Protein AF-W7UR58-F1 (afdb_monomer)

Solvent-accessible surface area (backbone atoms only — not comparable to full-atom values): 5121 Å² total; per-residue (Å²): 134,84,59,89,58,54,44,78,43,86,29,43,96,60,44,46,60,54,51,48,50,54,39,49,56,45,22,53,49,24,50,56,57,40,66,47,85,89,58,54,72,65,58,30,49,52,23,48,54,49,24,51,50,34,53,52,44,47,54,47,50,69,70,36,39,47,100,81,25,38,28,60,34,46,54,66,52,52,50,51,51,51,51,48,56,46,50,60,67,66,79,65,122

Nearest PDB structures (foldseek):
  8oir-assembly1_Aa  TM=4.844E-01  e=3.072E+00  Homo sapiens
  4pkc-assembly1_A  TM=5.881E-01  e=5.181E+00  Thauera aromatica

Radius of gyration: 14.51 Å; Cα contacts (8 Å, |Δi|>4): 97; chains: 1; bounding box: 43×23×41 Å

Structure (mmCIF, N/CA/C/O backbone):
data_AF-W7UR58-F1
#
_entry.id   AF-W7UR58-F1
#
loop_
_atom_site.group_PD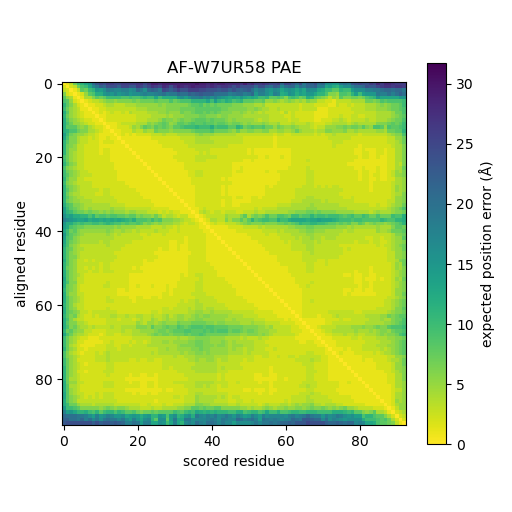B
_atom_site.id
_atom_site.type_symbol
_atom_site.label_atom_id
_atom_site.label_alt_id
_atom_site.label_comp_id
_atom_site.label_asym_id
_atom_site.label_entity_id
_atom_site.label_seq_id
_atom_site.pdbx_PDB_ins_code
_atom_site.Cartn_x
_atom_site.Cartn_y
_atom_site.Cartn_z
_atom_site.occupancy
_atom_site.B_iso_or_equiv
_atom_site.auth_seq_id
_atom_site.auth_comp_id
_atom_site.auth_asym_id
_atom_site.auth_atom_id
_atom_site.pdbx_PDB_model_num
ATOM 1 N N . MET A 1 1 ? 26.105 4.311 -11.336 1.00 43.06 1 MET A N 1
ATOM 2 C CA . MET A 1 1 ? 26.482 4.069 -9.927 1.00 43.06 1 MET A CA 1
ATOM 3 C C . MET A 1 1 ? 25.209 3.791 -9.144 1.00 43.06 1 MET A C 1
ATOM 5 O O . MET A 1 1 ? 24.281 4.587 -9.233 1.00 43.06 1 MET A O 1
ATOM 9 N N . SER A 1 2 ? 25.115 2.637 -8.487 1.00 54.50 2 SER A N 1
ATOM 10 C CA . SER A 1 2 ? 23.986 2.273 -7.624 1.00 54.50 2 SER A CA 1
ATOM 11 C C . SER A 1 2 ? 24.097 3.043 -6.311 1.00 54.50 2 SER A C 1
ATOM 13 O O . SER A 1 2 ? 25.048 2.839 -5.562 1.00 54.50 2 SER A O 1
ATOM 15 N N . ASP A 1 3 ? 23.157 3.947 -6.050 1.00 61.59 3 ASP A N 1
ATOM 16 C CA . ASP A 1 3 ? 23.021 4.568 -4.734 1.00 61.59 3 ASP A CA 1
ATOM 17 C C . ASP A 1 3 ? 22.612 3.468 -3.730 1.00 61.59 3 ASP A C 1
ATOM 19 O O . ASP A 1 3 ? 21.566 2.843 -3.931 1.00 61.59 3 ASP A O 1
ATOM 23 N N . PRO A 1 4 ? 23.426 3.189 -2.692 1.00 65.38 4 PRO A N 1
ATOM 24 C CA . PRO A 1 4 ? 23.236 2.057 -1.779 1.00 65.38 4 PRO A CA 1
ATOM 25 C C . PRO A 1 4 ? 21.954 2.146 -0.935 1.00 65.38 4 PRO A C 1
ATOM 27 O O . PRO A 1 4 ? 21.590 1.181 -0.253 1.00 65.38 4 PRO A O 1
ATOM 30 N N . ASN A 1 5 ? 21.267 3.289 -0.972 1.00 80.94 5 ASN A N 1
ATOM 31 C CA . ASN A 1 5 ? 19.998 3.494 -0.285 1.00 80.94 5 ASN A CA 1
ATOM 32 C C . ASN A 1 5 ? 18.789 3.061 -1.112 1.00 80.94 5 ASN A C 1
ATOM 34 O O . ASN A 1 5 ? 17.696 2.952 -0.551 1.00 80.94 5 ASN A O 1
ATOM 38 N N . PHE A 1 6 ? 18.972 2.813 -2.412 1.00 86.19 6 PHE A N 1
ATOM 39 C CA . PHE A 1 6 ? 17.897 2.394 -3.296 1.00 86.19 6 PHE A CA 1
ATOM 40 C C . PHE A 1 6 ? 17.929 0.896 -3.569 1.00 86.19 6 PHE A C 1
ATOM 42 O O . PHE A 1 6 ? 18.955 0.319 -3.925 1.00 86.19 6 PHE A O 1
ATOM 49 N N . ILE A 1 7 ? 16.758 0.290 -3.458 1.00 89.00 7 ILE A N 1
ATOM 50 C CA . ILE A 1 7 ? 16.476 -1.092 -3.798 1.00 89.00 7 ILE A CA 1
ATOM 51 C C . ILE A 1 7 ? 15.654 -1.081 -5.083 1.00 89.00 7 ILE A C 1
ATOM 53 O O . ILE A 1 7 ? 14.705 -0.307 -5.234 1.00 89.00 7 ILE A O 1
ATOM 57 N N . ARG A 1 8 ? 16.053 -1.928 -6.031 1.00 90.62 8 ARG A N 1
ATOM 58 C CA . ARG A 1 8 ? 15.312 -2.166 -7.266 1.00 90.62 8 ARG A CA 1
ATOM 59 C C . ARG A 1 8 ? 14.526 -3.456 -7.091 1.00 90.62 8 ARG A C 1
ATOM 61 O O . ARG A 1 8 ? 15.134 -4.497 -6.857 1.00 90.62 8 ARG A O 1
ATOM 68 N N . ILE A 1 9 ? 13.207 -3.375 -7.198 1.00 90.94 9 ILE A N 1
ATOM 69 C CA . ILE A 1 9 ? 12.324 -4.543 -7.164 1.00 90.94 9 ILE A CA 1
ATOM 70 C C . ILE A 1 9 ? 11.736 -4.781 -8.552 1.00 90.94 9 ILE A C 1
ATOM 72 O O . ILE A 1 9 ? 11.383 -3.828 -9.248 1.00 90.94 9 ILE A O 1
ATOM 76 N N . ASP A 1 10 ? 11.673 -6.045 -8.961 1.00 92.81 10 ASP A N 1
ATOM 77 C CA . ASP A 1 10 ? 10.989 -6.462 -10.184 1.00 92.81 10 ASP A CA 1
ATOM 78 C C . ASP A 1 10 ? 9.500 -6.641 -9.881 1.00 92.81 10 ASP A C 1
ATOM 80 O O . ASP A 1 10 ? 9.124 -7.444 -9.027 1.00 92.81 10 ASP A O 1
ATOM 84 N N . VAL A 1 11 ? 8.669 -5.846 -10.547 1.00 92.12 11 VAL A N 1
ATOM 85 C CA . VAL A 1 11 ? 7.205 -5.865 -10.450 1.00 92.12 11 VAL A CA 1
ATOM 86 C C . VAL A 1 11 ? 6.564 -5.983 -11.840 1.00 92.12 11 VAL A C 1
ATOM 88 O O . VAL A 1 11 ? 5.414 -5.592 -12.049 1.00 92.12 11 VAL A O 1
ATOM 91 N N . SER A 1 12 ? 7.303 -6.524 -12.810 1.00 90.94 12 SER A N 1
ATOM 92 C CA . SER A 1 12 ? 6.819 -6.777 -14.168 1.00 90.94 12 SER A CA 1
ATOM 93 C C . SER A 1 12 ? 5.741 -7.877 -14.210 1.00 90.94 12 SER A C 1
ATOM 95 O O . SER A 1 12 ? 5.414 -8.498 -13.202 1.00 90.94 12 SER A O 1
ATOM 97 N N . GLY A 1 13 ? 5.115 -8.110 -15.369 1.00 89.19 13 GLY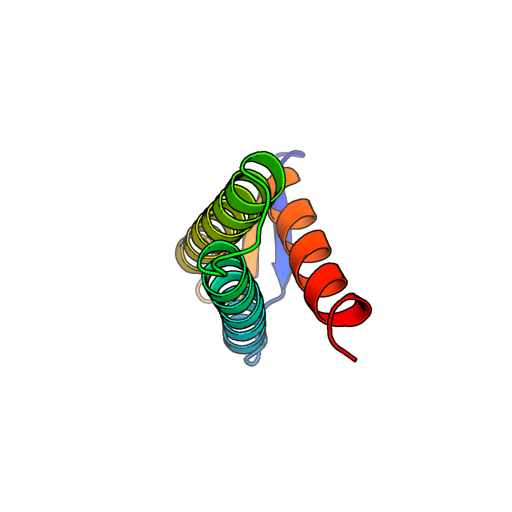 A N 1
ATOM 98 C CA . GLY A 1 13 ? 4.206 -9.255 -15.556 1.00 89.19 13 GLY A CA 1
ATOM 99 C C . GLY A 1 13 ? 2.926 -9.245 -14.704 1.00 89.19 13 GLY A C 1
ATOM 100 O O . GLY A 1 13 ? 2.401 -10.308 -14.390 1.00 89.19 13 GLY A O 1
ATOM 101 N N . GLY A 1 14 ? 2.428 -8.066 -14.313 1.00 88.94 14 GLY A N 1
ATOM 102 C CA . GLY A 1 14 ? 1.223 -7.914 -13.481 1.00 88.94 14 GLY A CA 1
ATOM 103 C C . GLY A 1 14 ? 1.486 -7.914 -11.970 1.00 88.94 14 GLY A C 1
ATOM 104 O O . GLY A 1 14 ? 0.566 -7.676 -11.187 1.00 88.94 14 GLY A O 1
ATOM 105 N N . TRP A 1 15 ? 2.739 -8.105 -11.541 1.00 93.31 15 TRP A N 1
ATOM 106 C CA . TRP A 1 15 ? 3.105 -8.025 -10.126 1.00 93.31 15 TRP A CA 1
ATOM 107 C C . TRP A 1 15 ? 2.932 -6.620 -9.542 1.00 93.31 15 TRP A C 1
ATOM 109 O O . TRP A 1 15 ? 2.610 -6.505 -8.362 1.00 93.31 15 TRP A O 1
ATOM 119 N N . LEU A 1 16 ? 3.071 -5.562 -10.348 1.00 93.75 16 LEU A N 1
ATOM 120 C CA . LEU A 1 16 ? 2.782 -4.190 -9.923 1.00 93.75 16 LEU A CA 1
ATOM 121 C C . LEU A 1 16 ? 1.322 -4.032 -9.483 1.00 93.75 16 LEU A C 1
ATOM 123 O O . LEU A 1 16 ? 1.067 -3.531 -8.389 1.00 93.75 16 LEU A O 1
ATOM 127 N N . ASP A 1 17 ? 0.375 -4.486 -10.303 1.00 94.50 17 ASP A N 1
ATOM 128 C CA . ASP A 1 17 ? -1.054 -4.383 -9.995 1.00 94.50 17 ASP A CA 1
ATOM 129 C C . ASP A 1 17 ? -1.411 -5.218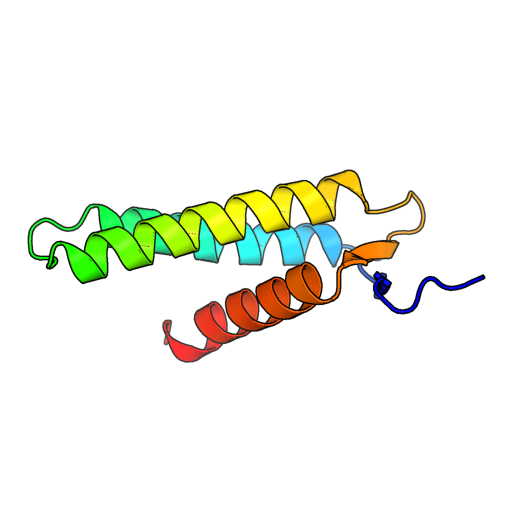 -8.764 1.00 94.50 17 ASP A C 1
ATOM 131 O O . ASP A 1 17 ? -2.149 -4.764 -7.887 1.00 94.50 17 ASP A O 1
ATOM 135 N N . GLN A 1 18 ? -0.831 -6.418 -8.653 1.00 95.50 18 GLN A N 1
ATOM 136 C CA . GLN A 1 18 ? -1.010 -7.268 -7.481 1.00 95.50 18 GLN A CA 1
ATOM 137 C C . GLN A 1 18 ? -0.442 -6.616 -6.212 1.00 95.50 18 GLN A C 1
ATOM 139 O O . GLN A 1 18 ? -1.103 -6.623 -5.175 1.00 95.50 18 GLN A O 1
ATOM 144 N N . LEU A 1 19 ? 0.747 -6.010 -6.281 1.00 95.44 19 LEU A N 1
ATOM 145 C CA . LEU A 1 19 ? 1.345 -5.290 -5.157 1.00 95.44 19 LEU A CA 1
ATOM 146 C C . LEU A 1 19 ? 0.482 -4.091 -4.742 1.00 95.44 19 LEU A C 1
ATOM 148 O O . LEU A 1 19 ? 0.208 -3.917 -3.556 1.00 95.44 19 LEU A O 1
ATOM 152 N N . ILE A 1 20 ? 0.008 -3.292 -5.703 1.00 96.44 20 ILE A N 1
ATOM 153 C CA . ILE A 1 20 ? -0.890 -2.161 -5.429 1.00 96.44 20 ILE A CA 1
ATOM 154 C C . ILE A 1 20 ? -2.167 -2.645 -4.735 1.00 96.44 20 ILE A C 1
ATOM 156 O O . ILE A 1 20 ? -2.589 -2.040 -3.750 1.00 96.44 20 ILE A O 1
ATOM 160 N N . LYS A 1 21 ? -2.748 -3.755 -5.200 1.00 96.50 21 LYS A N 1
ATOM 161 C CA . LYS A 1 21 ? -3.943 -4.353 -4.601 1.00 96.50 21 LYS A CA 1
ATOM 162 C C . LYS A 1 21 ? -3.713 -4.796 -3.156 1.00 96.50 21 LYS A C 1
ATOM 164 O O . LYS A 1 21 ? -4.575 -4.561 -2.313 1.00 96.50 21 LYS A O 1
ATOM 169 N N . GLU A 1 22 ? -2.573 -5.414 -2.852 1.00 96.19 22 GLU A N 1
ATOM 170 C CA . GLU A 1 22 ? -2.240 -5.803 -1.476 1.00 96.19 22 GLU A CA 1
ATOM 171 C C . GLU A 1 22 ? -2.040 -4.584 -0.565 1.00 96.19 22 GLU A C 1
ATOM 173 O O . GLU A 1 22 ? -2.511 -4.594 0.575 1.00 96.19 22 GLU A O 1
ATOM 178 N N . ILE A 1 23 ? -1.421 -3.511 -1.072 1.00 97.06 23 ILE A N 1
ATOM 179 C CA . ILE A 1 23 ? -1.273 -2.251 -0.328 1.00 97.06 23 ILE A CA 1
ATOM 180 C C . ILE A 1 23 ? -2.641 -1.604 -0.068 1.00 97.06 23 ILE A C 1
ATOM 182 O O . ILE A 1 23 ? -2.923 -1.207 1.060 1.00 97.06 23 ILE A O 1
ATOM 186 N N . ASP A 1 24 ? -3.513 -1.527 -1.079 1.00 97.62 24 ASP A N 1
ATOM 187 C CA . ASP A 1 24 ? -4.871 -0.987 -0.922 1.00 97.62 24 ASP A CA 1
ATOM 188 C C . ASP A 1 24 ? -5.684 -1.803 0.087 1.00 97.62 24 ASP A C 1
ATOM 190 O O . ASP A 1 24 ? -6.285 -1.239 0.999 1.00 97.62 24 ASP A O 1
ATOM 194 N N . LYS A 1 25 ? -5.628 -3.135 -0.008 1.00 96.12 25 LYS A N 1
ATOM 195 C CA . LYS A 1 25 ? -6.266 -4.042 0.951 1.00 96.12 25 LYS A CA 1
ATOM 196 C C . LYS A 1 25 ? -5.771 -3.797 2.380 1.00 96.12 25 LYS A C 1
ATOM 198 O O . LYS A 1 25 ? -6.568 -3.881 3.317 1.00 96.12 25 LYS A O 1
ATOM 203 N N . ASN A 1 26 ? -4.477 -3.535 2.580 1.00 96.38 26 ASN A N 1
ATOM 204 C CA . ASN A 1 26 ? -3.945 -3.259 3.914 1.00 96.38 26 ASN A CA 1
ATOM 205 C C . ASN A 1 26 ? -4.418 -1.905 4.448 1.00 96.38 26 ASN A C 1
ATOM 207 O O . ASN A 1 26 ? -4.925 -1.832 5.569 1.00 96.38 26 ASN A O 1
ATOM 211 N N . ARG A 1 27 ? -4.356 -0.873 3.602 1.00 97.25 27 ARG A N 1
ATOM 212 C CA . ARG A 1 27 ? -4.801 0.482 3.931 1.00 97.25 27 ARG A CA 1
ATOM 213 C C . ARG A 1 27 ? -6.270 0.511 4.327 1.00 97.25 27 ARG A C 1
ATOM 215 O O . ARG A 1 27 ? -6.618 1.078 5.358 1.00 97.25 27 ARG A O 1
ATOM 2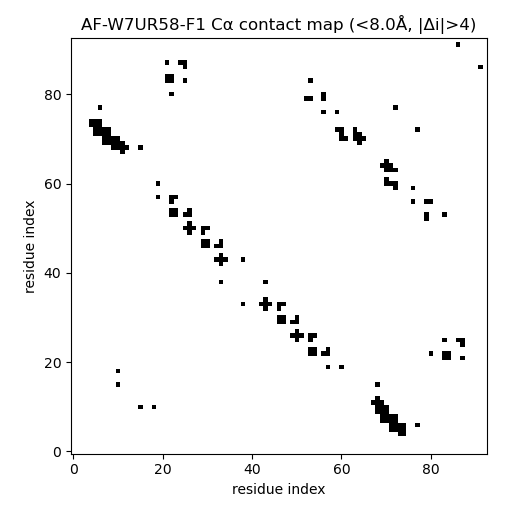22 N N . ASP A 1 28 ? -7.129 -0.080 3.505 1.00 96.56 28 ASP A N 1
ATOM 223 C CA . ASP A 1 28 ? -8.577 -0.005 3.690 1.00 96.56 28 ASP A CA 1
ATOM 224 C C . ASP A 1 28 ? -9.014 -0.750 4.959 1.00 96.56 28 ASP A C 1
ATOM 226 O O . ASP A 1 28 ? -9.898 -0.286 5.679 1.00 96.56 28 ASP A O 1
ATOM 230 N N . PHE A 1 29 ? -8.332 -1.847 5.299 1.00 94.75 29 PHE A N 1
ATOM 231 C CA . PHE A 1 29 ? -8.508 -2.508 6.590 1.00 94.75 29 PHE A CA 1
ATOM 232 C C . PHE A 1 29 ? -8.108 -1.596 7.754 1.00 94.75 29 PHE A C 1
ATOM 234 O O . PHE A 1 29 ? -8.899 -1.423 8.675 1.00 94.75 29 PHE A O 1
ATOM 241 N N . SER A 1 30 ? -6.932 -0.962 7.699 1.00 95.25 30 SER A N 1
ATOM 242 C CA . SER A 1 30 ? -6.485 -0.029 8.741 1.00 95.25 30 SER A CA 1
ATOM 243 C C . SER A 1 30 ? -7.460 1.142 8.917 1.00 95.25 30 SER A C 1
ATOM 245 O O . SER A 1 30 ? -7.792 1.503 10.042 1.00 95.25 30 SER A O 1
ATOM 247 N N . ILE A 1 31 ? -8.007 1.684 7.823 1.00 96.19 31 ILE A N 1
ATOM 248 C CA . ILE A 1 31 ? -9.062 2.712 7.867 1.00 96.19 31 ILE A CA 1
ATOM 249 C C . ILE A 1 31 ? -10.324 2.166 8.543 1.00 96.19 31 ILE A C 1
ATOM 251 O O . ILE A 1 31 ? -10.899 2.828 9.408 1.00 96.19 31 ILE A O 1
ATOM 255 N N . SER A 1 32 ? -10.757 0.960 8.170 1.00 95.00 32 SER A N 1
ATOM 256 C CA . SER A 1 32 ? -11.923 0.314 8.775 1.00 95.00 32 SER A CA 1
ATOM 257 C C . SER A 1 32 ? -11.736 0.104 10.277 1.00 95.00 32 SER A C 1
ATOM 259 O O . SER A 1 32 ? -12.650 0.393 11.047 1.00 95.00 32 SER A O 1
ATOM 261 N N . CYS A 1 33 ? -10.563 -0.368 10.704 1.00 93.44 33 CYS A N 1
ATOM 262 C CA . CYS A 1 33 ? -10.221 -0.526 12.111 1.00 93.44 33 CYS A CA 1
ATOM 263 C C . CYS A 1 33 ? -10.234 0.826 12.822 1.00 93.44 33 CYS A C 1
ATOM 265 O O . CYS A 1 33 ? -10.976 0.975 13.780 1.00 93.44 33 CYS A O 1
ATOM 267 N N . ALA A 1 34 ? -9.543 1.847 12.305 1.00 94.12 34 ALA A N 1
ATOM 268 C CA . ALA A 1 34 ? -9.494 3.183 12.909 1.00 94.12 34 ALA A CA 1
ATOM 269 C C . ALA A 1 34 ? -10.873 3.839 13.127 1.00 94.12 34 ALA A C 1
ATOM 271 O O . ALA A 1 34 ? -10.996 4.747 13.950 1.00 94.12 34 ALA A O 1
ATOM 272 N N . ASN A 1 35 ? -11.905 3.407 12.401 1.00 93.94 35 ASN A N 1
ATOM 273 C CA . ASN A 1 35 ? -13.271 3.915 12.522 1.00 93.94 35 ASN A CA 1
ATOM 274 C C . ASN A 1 35 ? -14.142 3.139 13.523 1.00 93.94 35 ASN A C 1
ATOM 276 O O . ASN A 1 35 ? -15.288 3.526 13.748 1.00 93.94 35 ASN A O 1
ATOM 280 N N . GLN A 1 36 ? -13.632 2.076 14.152 1.00 94.25 36 GLN A N 1
ATOM 281 C CA . GLN A 1 36 ? -14.363 1.359 15.196 1.00 94.25 36 GLN A CA 1
ATOM 282 C C . GLN A 1 36 ? -14.601 2.266 16.415 1.00 94.25 36 GLN A C 1
ATOM 284 O O . GLN A 1 36 ? -13.747 3.080 16.793 1.00 94.25 36 GLN A O 1
ATOM 289 N N . ALA A 1 37 ? -15.790 2.154 17.011 1.00 86.31 37 ALA A N 1
ATOM 290 C CA . ALA A 1 37 ? -16.207 3.005 18.124 1.00 86.31 37 ALA A CA 1
ATOM 291 C C . ALA A 1 37 ? -15.386 2.727 19.395 1.00 86.31 37 ALA A C 1
ATOM 293 O O . ALA A 1 37 ? -14.932 3.670 20.036 1.00 86.31 37 ALA A O 1
ATOM 294 N N . ASP A 1 38 ? -15.099 1.453 19.673 1.00 92.81 38 ASP A N 1
ATOM 295 C CA . ASP A 1 38 ? -14.563 0.988 20.961 1.00 92.81 38 ASP A CA 1
ATOM 296 C C . ASP A 1 38 ? -13.026 0.915 21.029 1.00 92.81 38 ASP A C 1
ATOM 298 O O . ASP A 1 38 ? -12.464 0.264 21.908 1.00 92.81 38 ASP A O 1
ATOM 302 N N . LEU A 1 39 ? -12.318 1.567 20.102 1.00 92.56 39 LEU A N 1
ATOM 303 C CA . LEU A 1 39 ? -10.855 1.618 20.126 1.00 92.56 39 LEU A CA 1
ATOM 304 C C . LEU A 1 39 ? -10.330 2.681 21.083 1.00 92.56 39 LEU A C 1
ATOM 306 O O . LEU A 1 39 ? -10.835 3.810 21.114 1.00 92.56 39 LEU A O 1
ATOM 310 N N . SER A 1 40 ? -9.233 2.337 21.761 1.00 96.06 40 SER A N 1
ATOM 311 C CA . SER A 1 40 ? -8.412 3.307 22.478 1.00 96.06 40 SER A CA 1
ATOM 312 C C . SER A 1 40 ? -7.899 4.398 21.525 1.00 96.06 40 SER A C 1
ATOM 314 O O . SER A 1 40 ? -7.810 4.210 20.306 1.00 96.06 40 SER A O 1
ATOM 316 N N . GLU A 1 41 ? -7.566 5.570 22.071 1.00 94.62 41 GLU A N 1
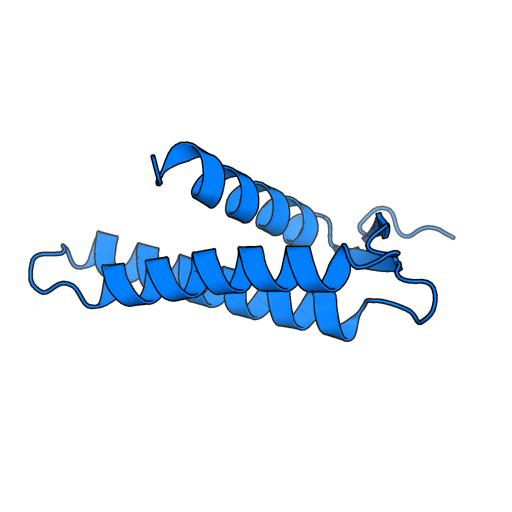ATOM 317 C CA . GLU A 1 41 ? -6.999 6.664 21.274 1.00 94.62 41 GLU A CA 1
ATOM 318 C C . GLU A 1 41 ? -5.660 6.265 20.634 1.00 94.62 41 GLU A C 1
ATOM 320 O O . GLU A 1 41 ? -5.422 6.576 19.465 1.00 94.62 41 GLU A O 1
ATOM 325 N N . GLU A 1 42 ? -4.836 5.510 21.365 1.00 96.56 42 GLU A N 1
ATOM 326 C CA . GLU A 1 42 ? -3.551 4.993 20.890 1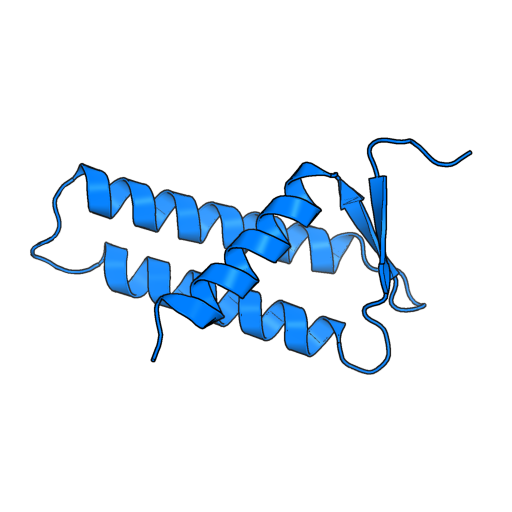.00 96.56 42 GLU A CA 1
ATOM 327 C C . GLU A 1 42 ? -3.730 4.020 19.719 1.00 96.56 42 GLU A C 1
ATOM 329 O O . GLU A 1 42 ? -3.117 4.205 18.668 1.00 96.56 42 GLU A O 1
ATOM 334 N N . ASP A 1 43 ? -4.624 3.036 19.837 1.00 95.44 43 ASP A N 1
ATOM 335 C CA . ASP A 1 43 ? -4.866 2.081 18.750 1.00 95.44 43 ASP A CA 1
ATOM 336 C C . ASP A 1 43 ? -5.439 2.778 17.514 1.00 95.44 43 ASP A C 1
ATOM 338 O O . ASP A 1 43 ? -5.035 2.507 16.380 1.00 95.44 43 ASP A O 1
ATOM 342 N N . ARG A 1 44 ? -6.358 3.729 17.720 1.00 96.62 44 ARG A N 1
ATOM 343 C CA . ARG A 1 44 ? -6.919 4.542 16.636 1.00 96.62 44 ARG A CA 1
ATOM 344 C C . ARG A 1 44 ? -5.833 5.333 15.913 1.00 96.62 44 ARG A C 1
ATOM 346 O O . ARG A 1 44 ? -5.859 5.414 14.684 1.00 96.62 44 ARG A O 1
ATOM 353 N N . TYR A 1 45 ? -4.902 5.927 16.657 1.00 96.06 45 TYR A N 1
ATOM 354 C CA . TYR A 1 45 ? -3.755 6.630 16.092 1.00 96.06 45 TYR A CA 1
ATOM 355 C C . TYR A 1 45 ? -2.849 5.672 15.308 1.00 96.06 45 TYR A C 1
ATOM 357 O O . TYR A 1 45 ? -2.532 5.951 14.152 1.00 96.06 45 TYR A O 1
ATOM 365 N N . ASN A 1 46 ? -2.530 4.506 15.871 1.00 95.75 46 ASN A N 1
ATOM 366 C CA . ASN A 1 46 ? -1.696 3.497 15.219 1.00 95.75 46 ASN A CA 1
ATOM 367 C C . ASN A 1 46 ? -2.291 3.041 13.878 1.00 95.75 46 ASN A C 1
ATOM 369 O O . ASN A 1 46 ? -1.592 3.055 12.862 1.00 95.75 46 ASN A O 1
ATOM 373 N N . TYR A 1 47 ? -3.593 2.738 13.823 1.00 95.88 47 TYR A N 1
ATOM 374 C CA . TYR A 1 47 ? -4.260 2.383 12.566 1.00 95.88 47 TYR A CA 1
ATOM 375 C C . TYR A 1 47 ? -4.254 3.523 11.536 1.00 95.88 47 TYR A C 1
ATOM 377 O O . TYR A 1 47 ? -4.070 3.270 10.342 1.00 95.88 47 TYR A O 1
ATOM 385 N N . LYS A 1 48 ? -4.407 4.784 11.965 1.00 96.81 48 LYS A N 1
ATOM 386 C CA . LYS A 1 48 ? -4.269 5.939 11.061 1.00 96.81 48 LYS A CA 1
ATOM 387 C C . LYS A 1 48 ? -2.855 6.032 10.489 1.00 96.81 48 LYS A C 1
ATOM 389 O O . LYS A 1 48 ? -2.708 6.154 9.275 1.00 96.81 48 LYS A O 1
ATOM 394 N N . CYS A 1 49 ? -1.826 5.889 11.324 1.00 96.62 49 CYS A N 1
ATOM 395 C CA . CYS A 1 49 ? -0.434 5.885 10.873 1.00 96.62 49 CYS A CA 1
ATOM 396 C C . CYS A 1 49 ? -0.142 4.745 9.888 1.00 96.62 49 CYS A C 1
ATOM 398 O O . CYS A 1 49 ? 0.567 4.955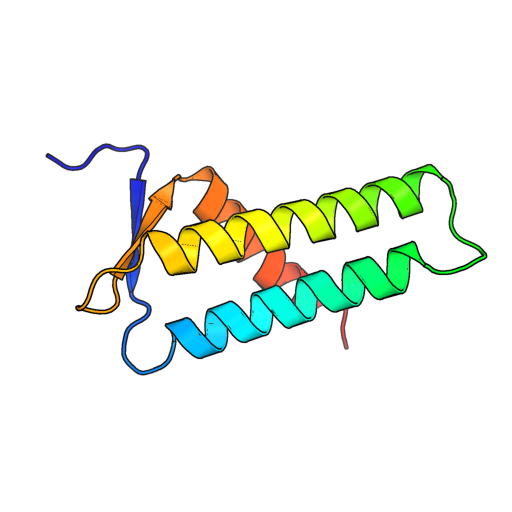 8.902 1.00 96.62 49 CYS A O 1
ATOM 400 N N . MET A 1 50 ? -0.710 3.555 10.111 1.00 96.31 50 MET A N 1
ATOM 401 C CA . MET A 1 50 ? -0.604 2.438 9.167 1.00 96.31 50 MET A CA 1
ATOM 402 C C . MET A 1 50 ? -1.247 2.784 7.819 1.00 96.31 50 MET A C 1
ATOM 404 O O . MET A 1 50 ? -0.613 2.623 6.778 1.00 96.31 50 MET A O 1
ATOM 408 N N . ALA A 1 51 ? -2.463 3.338 7.816 1.00 97.00 51 ALA A N 1
ATOM 409 C CA . ALA A 1 51 ? -3.132 3.743 6.580 1.00 97.00 51 ALA A CA 1
ATOM 410 C C . ALA A 1 51 ? -2.346 4.825 5.806 1.00 97.00 51 ALA A C 1
ATOM 412 O O . ALA A 1 51 ? -2.237 4.767 4.577 1.00 97.00 51 ALA A O 1
ATOM 413 N N . GLU A 1 52 ? -1.757 5.792 6.511 1.00 97.56 52 GLU A N 1
ATOM 414 C CA . GLU A 1 52 ? -0.912 6.833 5.914 1.00 97.56 52 GLU A CA 1
ATOM 415 C C . GLU A 1 52 ? 0.392 6.272 5.333 1.00 97.56 52 GLU A C 1
ATOM 417 O O . GLU A 1 52 ? 0.793 6.654 4.226 1.00 97.56 52 GLU A O 1
ATOM 422 N N . ARG A 1 53 ? 1.047 5.340 6.043 1.00 97.12 53 ARG A N 1
ATOM 423 C CA . ARG A 1 53 ? 2.222 4.612 5.541 1.00 97.12 53 ARG A CA 1
ATOM 424 C C . ARG A 1 53 ? 1.884 3.911 4.230 1.00 97.12 53 ARG A C 1
ATOM 426 O O . ARG A 1 53 ? 2.595 4.100 3.245 1.00 97.12 53 ARG A O 1
ATOM 433 N N . ASP A 1 54 ? 0.790 3.163 4.195 1.00 97.69 54 ASP A N 1
ATOM 434 C CA . ASP A 1 54 ? 0.394 2.376 3.029 1.00 97.69 54 ASP A CA 1
ATOM 435 C C . ASP A 1 54 ? 0.084 3.275 1.822 1.00 97.69 54 ASP A C 1
ATOM 437 O O . ASP A 1 54 ? 0.544 3.019 0.707 1.00 97.69 54 ASP A O 1
ATOM 441 N N . ALA A 1 55 ? -0.619 4.391 2.044 1.00 97.69 55 ALA A N 1
ATOM 442 C CA . ALA A 1 55 ? -0.880 5.385 1.004 1.00 97.69 55 ALA A CA 1
ATOM 443 C C . ALA A 1 55 ? 0.418 5.998 0.449 1.00 97.69 55 ALA A C 1
ATOM 445 O O . ALA A 1 55 ? 0.578 6.122 -0.772 1.00 97.69 55 ALA A O 1
ATOM 446 N N . ARG A 1 56 ? 1.373 6.335 1.328 1.00 96.94 56 ARG A N 1
ATOM 447 C CA . ARG A 1 56 ? 2.695 6.843 0.935 1.00 96.94 56 ARG A CA 1
ATOM 448 C C . ARG A 1 56 ? 3.457 5.813 0.103 1.00 96.94 56 ARG A C 1
ATOM 450 O O . ARG A 1 56 ? 3.997 6.171 -0.944 1.00 96.94 56 ARG A O 1
ATOM 457 N N . VAL A 1 57 ? 3.492 4.554 0.537 1.00 96.12 57 VAL A N 1
ATOM 458 C CA . VAL A 1 57 ? 4.183 3.465 -0.172 1.00 96.12 57 VAL A CA 1
ATOM 459 C C . VAL A 1 57 ? 3.570 3.243 -1.549 1.00 96.12 57 VAL A C 1
ATOM 461 O O . VAL A 1 57 ? 4.308 3.224 -2.533 1.00 96.12 57 VAL A O 1
ATOM 464 N N . LYS A 1 58 ? 2.236 3.175 -1.657 1.00 96.75 58 LYS A N 1
ATOM 465 C CA . LYS A 1 58 ? 1.544 3.067 -2.950 1.00 96.75 58 LYS A CA 1
ATOM 466 C C . LYS A 1 58 ? 1.953 4.193 -3.897 1.00 96.75 58 LYS A C 1
ATOM 468 O O . LYS A 1 58 ? 2.351 3.929 -5.028 1.00 96.75 58 LYS A O 1
ATOM 473 N N . ALA A 1 59 ? 1.914 5.441 -3.427 1.00 95.94 59 ALA A N 1
ATOM 474 C CA . ALA A 1 59 ? 2.292 6.593 -4.242 1.00 95.94 59 ALA A CA 1
ATOM 475 C C . ALA A 1 59 ? 3.743 6.496 -4.744 1.00 95.94 59 ALA A C 1
ATOM 477 O O . ALA A 1 59 ? 4.028 6.850 -5.889 1.00 95.94 59 ALA A O 1
ATOM 478 N N . LYS A 1 60 ? 4.662 5.988 -3.913 1.00 93.94 60 LYS A N 1
ATOM 479 C CA . LYS A 1 60 ? 6.064 5.774 -4.293 1.00 93.94 60 LYS A CA 1
ATOM 480 C C . LYS A 1 60 ? 6.225 4.657 -5.314 1.00 93.94 60 LYS A C 1
ATOM 482 O O . LYS A 1 60 ? 6.852 4.891 -6.344 1.00 93.94 60 LYS A O 1
ATOM 487 N N . VAL A 1 61 ? 5.615 3.497 -5.082 1.00 93.94 61 VAL A N 1
ATOM 488 C CA . VAL A 1 61 ? 5.661 2.365 -6.017 1.00 93.94 61 VAL A CA 1
ATOM 489 C C . VAL A 1 61 ? 5.111 2.781 -7.380 1.00 93.94 61 VAL A C 1
ATOM 491 O O . VAL A 1 61 ? 5.792 2.604 -8.385 1.00 93.94 61 VAL A O 1
ATOM 494 N N . SER A 1 62 ? 3.947 3.434 -7.437 1.00 93.00 62 SER A N 1
ATOM 495 C CA . SER A 1 62 ? 3.362 3.878 -8.709 1.00 93.00 62 SER A CA 1
ATOM 496 C C . SER A 1 62 ? 4.204 4.940 -9.422 1.00 93.00 62 SER A C 1
ATOM 498 O O . SER A 1 62 ? 4.314 4.913 -10.642 1.00 93.00 62 SER A O 1
ATOM 500 N N . LYS A 1 63 ? 4.814 5.876 -8.683 1.00 92.81 63 LYS A N 1
ATOM 501 C CA . LYS A 1 63 ? 5.601 6.968 -9.276 1.00 92.81 63 LYS A CA 1
ATOM 502 C C . LYS A 1 63 ? 6.978 6.525 -9.770 1.00 92.81 63 LYS A C 1
ATOM 504 O O . LYS A 1 63 ? 7.481 7.088 -10.738 1.00 92.81 63 LYS A O 1
ATOM 509 N N . TYR A 1 64 ? 7.607 5.583 -9.074 1.00 92.06 64 TYR A N 1
ATOM 510 C CA . TYR A 1 64 ? 8.996 5.184 -9.315 1.00 92.06 64 TYR A CA 1
ATOM 511 C C . TYR A 1 64 ? 9.129 3.800 -9.959 1.00 92.06 64 TYR A C 1
ATOM 513 O O . TYR A 1 64 ? 10.224 3.237 -9.946 1.00 92.06 64 TYR A O 1
ATOM 521 N N . THR A 1 65 ? 8.045 3.271 -10.535 1.00 93.25 65 THR A N 1
ATOM 522 C CA . THR A 1 65 ? 8.100 2.109 -11.429 1.00 93.25 65 THR A CA 1
ATOM 523 C C . THR A 1 65 ? 8.346 2.563 -12.861 1.00 93.25 65 THR A C 1
ATOM 525 O O . THR A 1 65 ? 7.616 3.399 -13.390 1.00 93.25 65 THR A O 1
ATOM 528 N N . ASP A 1 66 ? 9.408 2.045 -13.472 1.00 91.88 66 ASP A N 1
ATOM 529 C CA . ASP A 1 66 ? 9.748 2.343 -14.860 1.00 91.88 66 ASP A CA 1
ATOM 530 C C . ASP A 1 66 ? 8.897 1.535 -15.860 1.00 91.88 66 ASP A C 1
ATOM 532 O O . ASP A 1 66 ? 8.140 0.633 -15.499 1.00 91.88 66 ASP A O 1
ATOM 536 N N . SER A 1 67 ? 9.028 1.850 -17.152 1.00 88.44 67 SER A N 1
ATOM 537 C CA . SER A 1 67 ? 8.290 1.172 -18.228 1.00 88.44 67 SER A CA 1
ATOM 538 C C . SER A 1 67 ? 8.675 -0.297 -18.429 1.00 88.44 67 SER A C 1
ATOM 540 O O . SER A 1 67 ? 8.000 -1.000 -19.175 1.00 88.44 67 SER A O 1
ATOM 542 N N . GLN A 1 68 ? 9.750 -0.760 -17.788 1.00 89.25 68 GLN A N 1
ATOM 543 C CA . GLN A 1 68 ? 10.184 -2.155 -17.797 1.00 89.25 68 GLN A CA 1
ATOM 544 C C . GLN A 1 68 ? 9.616 -2.932 -16.599 1.00 89.25 68 GLN A C 1
ATOM 546 O O . GLN A 1 68 ? 9.839 -4.134 -16.489 1.00 89.25 68 GLN A O 1
ATOM 551 N N . GLY A 1 69 ? 8.867 -2.269 -15.712 1.00 91.19 69 GLY A N 1
ATOM 552 C CA . GLY A 1 69 ? 8.271 -2.890 -14.536 1.00 91.19 69 GLY A CA 1
ATOM 553 C C . GLY A 1 69 ? 9.231 -2.994 -13.354 1.00 91.19 69 GLY A C 1
ATOM 554 O O . GLY A 1 69 ? 9.048 -3.866 -12.514 1.00 91.19 69 GLY A O 1
ATOM 555 N N . TYR A 1 70 ? 10.241 -2.126 -13.255 1.00 93.25 70 TYR A N 1
ATOM 556 C CA . TYR A 1 70 ? 11.100 -2.061 -12.074 1.00 93.25 70 TYR A CA 1
ATOM 557 C C . TYR A 1 70 ? 10.768 -0.858 -11.206 1.00 93.25 70 TYR A C 1
ATOM 559 O O . TYR A 1 70 ? 10.907 0.283 -11.650 1.00 93.25 70 TYR A O 1
ATOM 567 N N . ALA A 1 71 ? 10.421 -1.103 -9.943 1.00 92.50 71 ALA A N 1
ATOM 568 C CA . ALA A 1 71 ? 10.253 -0.033 -8.970 1.00 92.50 71 ALA A CA 1
ATOM 569 C C . ALA A 1 71 ? 11.585 0.282 -8.284 1.00 92.50 71 ALA A C 1
ATOM 571 O O . ALA A 1 71 ? 12.270 -0.606 -7.763 1.00 92.50 71 ALA A O 1
ATOM 572 N N . ARG A 1 72 ? 11.957 1.564 -8.280 1.00 93.31 72 ARG A N 1
ATOM 573 C CA . ARG A 1 72 ? 13.126 2.077 -7.562 1.00 93.31 72 ARG A CA 1
ATOM 574 C C . ARG A 1 72 ? 12.681 2.720 -6.255 1.00 93.31 72 ARG A C 1
ATOM 576 O O . ARG A 1 72 ? 12.114 3.808 -6.260 1.00 93.31 72 ARG A O 1
ATOM 583 N N . LEU A 1 73 ? 12.991 2.065 -5.145 1.00 92.19 73 LEU A N 1
ATOM 584 C CA . LEU A 1 73 ? 12.511 2.436 -3.817 1.00 92.19 73 LEU A CA 1
ATOM 585 C C . LEU A 1 73 ? 13.668 2.702 -2.869 1.00 92.19 73 LEU A C 1
ATOM 587 O O . LEU A 1 73 ? 14.729 2.102 -3.006 1.00 92.19 73 LEU A O 1
ATOM 591 N N . TYR A 1 74 ? 13.467 3.559 -1.879 1.00 91.44 74 TYR A N 1
ATOM 592 C CA . TYR A 1 74 ? 14.370 3.632 -0.737 1.00 91.44 74 TYR A CA 1
ATOM 593 C C . TYR A 1 74 ? 14.259 2.374 0.129 1.00 91.44 74 TYR A C 1
ATOM 595 O O . TYR A 1 74 ? 13.228 1.700 0.159 1.00 91.44 74 TYR A O 1
ATOM 603 N N . ARG A 1 75 ? 15.312 2.077 0.897 1.00 91.12 75 ARG A N 1
ATOM 604 C CA . ARG A 1 75 ? 15.325 0.939 1.830 1.00 91.12 75 ARG A CA 1
ATOM 605 C C . ARG A 1 75 ? 14.130 0.934 2.790 1.00 91.12 75 ARG A C 1
ATOM 607 O O . ARG A 1 75 ? 13.566 -0.128 3.020 1.00 91.12 75 ARG A O 1
ATOM 614 N N . SER A 1 76 ? 13.737 2.093 3.314 1.00 91.69 76 SER A N 1
ATOM 615 C CA . SER A 1 76 ? 12.572 2.218 4.199 1.00 91.69 76 SER A CA 1
ATOM 616 C C . SER A 1 76 ? 11.259 1.883 3.491 1.00 91.69 76 SER A C 1
ATOM 618 O O . SER A 1 76 ? 10.436 1.169 4.042 1.00 91.69 76 SER A O 1
ATOM 620 N N . GLU A 1 77 ? 11.080 2.324 2.245 1.00 93.69 77 GLU A N 1
ATOM 621 C CA . GLU A 1 77 ? 9.883 2.025 1.445 1.00 93.69 77 GLU A CA 1
ATOM 622 C C . GLU A 1 77 ? 9.792 0.526 1.130 1.00 93.69 77 GLU A C 1
ATOM 624 O O . GLU A 1 77 ? 8.716 -0.061 1.172 1.00 93.69 77 GLU A O 1
ATOM 629 N N . TYR A 1 78 ? 10.931 -0.114 0.866 1.00 92.75 78 TYR A N 1
ATOM 630 C CA . TYR A 1 78 ? 11.004 -1.562 0.694 1.00 92.75 78 TYR A CA 1
ATOM 631 C C . TYR A 1 78 ? 10.670 -2.328 1.985 1.00 92.75 78 TYR A C 1
ATOM 633 O O . TYR A 1 78 ? 9.948 -3.322 1.944 1.00 92.75 78 TYR A O 1
ATOM 641 N N . GLN A 1 79 ? 11.157 -1.859 3.138 1.00 94.19 79 GLN A N 1
ATOM 642 C CA . GLN A 1 79 ? 10.794 -2.426 4.441 1.00 94.19 79 GLN A CA 1
ATOM 643 C C . GLN A 1 79 ? 9.297 -2.260 4.726 1.00 94.19 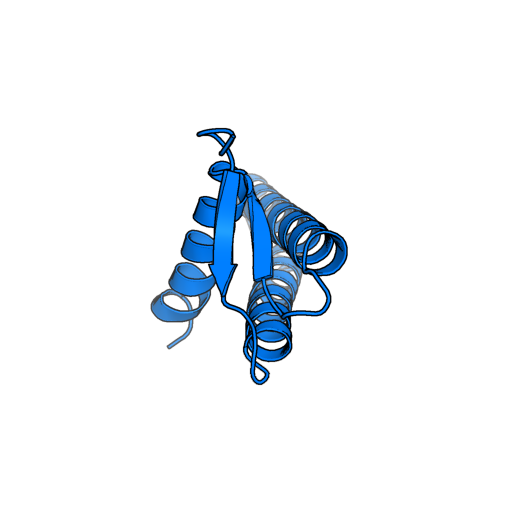79 GLN A C 1
ATOM 645 O O . GLN A 1 79 ? 8.655 -3.223 5.141 1.00 94.19 79 GLN A O 1
ATOM 650 N N . ASP A 1 80 ? 8.728 -1.086 4.437 1.00 95.88 80 ASP A N 1
ATOM 651 C CA . ASP A 1 80 ? 7.293 -0.836 4.582 1.00 95.88 80 ASP A CA 1
ATOM 652 C C . ASP A 1 80 ? 6.471 -1.811 3.716 1.00 95.88 80 ASP A C 1
ATOM 654 O O . ASP A 1 80 ? 5.489 -2.365 4.203 1.00 95.88 80 ASP A O 1
ATOM 658 N N . ILE A 1 81 ? 6.891 -2.095 2.473 1.00 95.44 81 ILE A N 1
ATOM 659 C CA . ILE A 1 81 ? 6.236 -3.108 1.623 1.00 95.44 81 ILE A CA 1
ATOM 660 C C . ILE A 1 81 ? 6.233 -4.478 2.304 1.00 95.44 81 ILE A C 1
ATOM 662 O O . ILE A 1 81 ? 5.195 -5.135 2.344 1.00 95.44 81 ILE A O 1
ATOM 666 N N . PHE A 1 82 ? 7.361 -4.922 2.860 1.00 94.06 82 PHE A N 1
ATOM 667 C CA . PHE A 1 82 ? 7.394 -6.202 3.566 1.00 94.06 82 PHE A CA 1
ATOM 668 C C . PHE A 1 82 ? 6.479 -6.229 4.783 1.00 94.06 82 PHE A C 1
ATOM 670 O O . PHE A 1 82 ? 5.787 -7.225 4.984 1.00 94.06 82 PHE A O 1
ATOM 677 N N . HIS A 1 83 ? 6.453 -5.157 5.574 1.00 94.50 83 HIS A N 1
ATOM 678 C CA . HIS A 1 83 ? 5.547 -5.058 6.713 1.00 94.50 83 HIS A CA 1
ATOM 679 C C . HIS A 1 83 ? 4.086 -5.148 6.273 1.00 94.50 83 HIS A C 1
ATOM 681 O O . HIS A 1 83 ? 3.353 -5.965 6.818 1.00 94.50 83 HIS A O 1
ATOM 687 N N . ILE A 1 84 ? 3.699 -4.419 5.224 1.00 95.75 84 ILE A N 1
ATOM 688 C CA . ILE A 1 84 ? 2.353 -4.476 4.634 1.00 95.75 84 ILE A CA 1
ATOM 689 C C . ILE A 1 84 ? 1.984 -5.908 4.221 1.00 95.75 84 ILE A C 1
ATOM 691 O O . ILE A 1 84 ? 0.912 -6.410 4.562 1.00 95.75 84 ILE A O 1
ATOM 695 N N . LEU A 1 85 ? 2.874 -6.594 3.500 1.00 94.06 85 LEU A N 1
ATOM 696 C CA . LEU A 1 85 ? 2.619 -7.962 3.041 1.00 94.06 85 LEU A CA 1
ATOM 697 C C . LEU A 1 85 ? 2.531 -8.955 4.212 1.00 94.06 85 LEU A C 1
ATOM 699 O O . LEU A 1 85 ? 1.681 -9.848 4.203 1.00 94.06 85 LEU A O 1
ATOM 703 N N . LEU A 1 86 ? 3.371 -8.788 5.237 1.00 93.56 86 LEU A N 1
ATOM 704 C CA . LEU A 1 86 ? 3.328 -9.600 6.453 1.00 93.56 86 LEU A CA 1
ATOM 705 C C . LEU A 1 86 ? 2.036 -9.370 7.243 1.00 93.56 86 LEU A C 1
ATOM 707 O O . LEU A 1 86 ? 1.389 -10.342 7.629 1.00 93.56 86 LEU A O 1
ATOM 711 N N . GLU A 1 87 ? 1.621 -8.119 7.430 1.00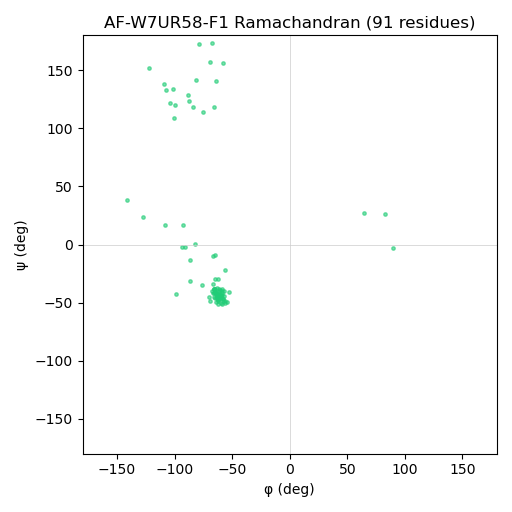 92.62 87 GLU A N 1
ATOM 712 C CA . GLU A 1 87 ? 0.366 -7.746 8.093 1.00 92.62 87 GLU A CA 1
ATOM 713 C C . GLU A 1 87 ? -0.842 -8.394 7.402 1.00 92.62 87 GLU A C 1
ATOM 715 O O . GLU A 1 87 ? -1.681 -9.005 8.069 1.00 92.62 87 GLU A O 1
ATOM 720 N N . ASN A 1 88 ? -0.884 -8.377 6.065 1.00 91.69 88 ASN A N 1
ATOM 721 C CA . ASN A 1 88 ? -1.914 -9.075 5.289 1.00 91.69 88 ASN A CA 1
ATOM 722 C C . ASN A 1 88 ? -1.899 -10.601 5.490 1.00 91.69 88 ASN A C 1
ATOM 724 O O . ASN A 1 88 ? -2.951 -11.231 5.368 1.00 91.69 88 ASN A O 1
ATOM 728 N N . SER A 1 89 ? -0.736 -11.198 5.773 1.00 86.44 89 SER A N 1
ATOM 729 C CA . SER A 1 89 ? -0.570 -12.652 5.922 1.00 86.44 89 SER A CA 1
ATOM 730 C C . SER A 1 89 ? -0.859 -13.182 7.333 1.00 86.44 89 SER A C 1
ATOM 732 O O . SER A 1 89 ? -1.311 -14.320 7.476 1.00 86.44 89 SER A O 1
ATOM 734 N N . VAL A 1 90 ? -0.605 -12.374 8.370 1.00 75.12 90 VAL A N 1
ATOM 735 C CA . VAL A 1 90 ? -0.709 -12.780 9.784 1.00 75.12 90 VAL A CA 1
ATOM 736 C C . VAL A 1 90 ? -2.026 -12.328 10.406 1.00 75.12 90 VAL A C 1
ATOM 738 O O . VAL A 1 90 ? -2.656 -13.102 11.120 1.00 75.12 90 VAL A O 1
ATOM 741 N N . ALA A 1 91 ? -2.469 -11.099 10.134 1.00 59.03 91 ALA A N 1
ATOM 742 C CA . ALA A 1 91 ? -3.606 -10.507 10.839 1.00 59.03 91 ALA A CA 1
ATOM 743 C C . ALA A 1 91 ? -4.980 -10.937 10.287 1.00 59.03 91 ALA A C 1
ATOM 745 O O . ALA A 1 91 ? -5.999 -10.424 10.741 1.00 59.03 91 ALA A O 1
ATOM 746 N N . ARG A 1 92 ? -5.030 -11.796 9.254 1.00 59.91 92 ARG A N 1
ATOM 747 C CA . ARG A 1 92 ? -6.226 -11.945 8.397 1.00 59.91 92 ARG A CA 1
ATOM 748 C C . ARG A 1 92 ? -6.542 -13.384 7.971 1.00 59.91 92 ARG A C 1
ATOM 750 O O . ARG A 1 92 ? -6.945 -13.600 6.827 1.00 59.91 92 ARG A O 1
ATOM 757 N N . LYS A 1 93 ? -6.344 -14.350 8.873 1.00 47.31 93 LYS A N 1
ATOM 758 C CA . LYS A 1 93 ? -6.967 -15.681 8.771 1.00 47.31 93 LYS A CA 1
ATOM 759 C C . LYS A 1 93 ? -8.278 -15.720 9.536 1.00 47.31 93 LYS A C 1
ATOM 761 O O . LYS A 1 93 ? -8.309 -15.132 10.637 1.00 47.31 93 LYS A O 1
#

Mean predicted aligned error: 4.42 Å

Organism: NCBI:txid1341157

Sequence (93 aa):
MSDPNFIRIDVSGGWLDQLIKEIDKNRDFSISCANQADLSEEDRYNYKCMAERDARVKAKVSKYTDSQGYARLYRSEYQDIFHILLENSVARK

Secondary structure (DSSP, 8-state):
---TTEEEEE-TTTHHHHHHHHHHHHHHHHHHHHT-TT--HHHHHHHHHHHHHHHHHHHHHHHSB-TTSEEEEEHHHHHHHHHHHHHHHHS--

pLDDT: mean 90.73, std 10.75, range [43.06, 97.69]

Foldseek 3Di:
DDDPQKDKDACPPCNLVVLLVLLVVLLVVLVVQLPDPPDDPVSNVVSVVLNVLSVVLSVQQVVQQDPNRIRIDGPVSVVNSVVSVVCCVPVPD